Protein AF-A0A354MCH1-F1 (afdb_monomer_lite)

Radius of gyration: 25.33 Å; chains: 1; bounding box: 54×39×73 Å

Sequence (117 aa):
MHFLGVFMSKIFKLFIIFFILVFIISIFFIPTLPYLDTQMNFSQIDLTSEFLWPTPEYTGINSYFGKRVSPTAGASSFHKGIDIAAPEGTKILAITNGKITFTGFLGGGRLYHYFIL

pLDDT: mean 79.05, std 14.89, range [43.56, 95.25]

Structure (mmCIF, N/CA/C/O backbone):
data_AF-A0A354MCH1-F1
#
_entry.id   AF-A0A354MCH1-F1
#
loop_
_atom_site.group_PDB
_atom_site.id
_atom_site.type_symbol
_atom_site.label_atom_id
_atom_site.label_alt_id
_atom_site.label_comp_id
_atom_site.label_asym_id
_atom_site.label_entity_id
_atom_site.label_seq_id
_atom_site.pdbx_PDB_ins_code
_atom_site.Cartn_x
_atom_site.Cartn_y
_atom_site.Cartn_z
_atom_site.occupancy
_atom_site.B_iso_or_equiv
_atom_site.auth_seq_id
_atom_site.auth_comp_id
_atom_site.auth_asym_id
_atom_site.auth_atom_id
_atom_site.pdbx_PDB_model_num
ATOM 1 N N . MET A 1 1 ? -34.297 -16.973 52.388 1.00 65.75 1 MET A N 1
ATOM 2 C CA . MET A 1 1 ? -34.358 -15.749 51.549 1.00 65.75 1 MET A CA 1
ATOM 3 C C . MET A 1 1 ? -33.062 -14.929 51.546 1.00 65.75 1 MET A C 1
ATOM 5 O O . M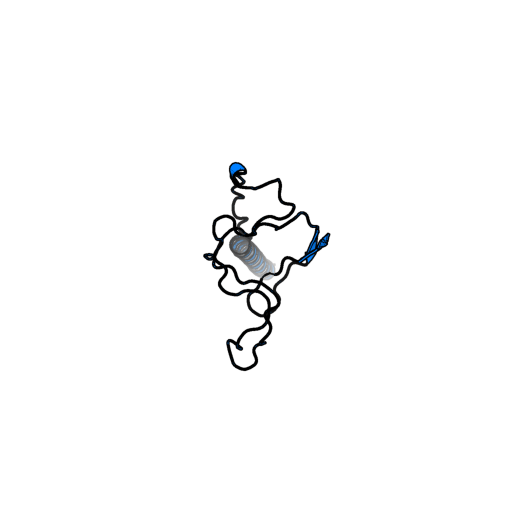ET A 1 1 ? -32.628 -14.558 50.467 1.00 65.75 1 MET A O 1
ATOM 9 N N . HIS A 1 2 ? -32.395 -14.698 52.686 1.00 78.88 2 HIS A N 1
ATOM 10 C CA . HIS A 1 2 ? -31.184 -13.854 52.772 1.00 78.88 2 HIS A CA 1
ATOM 11 C C . HIS A 1 2 ? -29.988 -14.323 51.905 1.00 78.88 2 HIS A C 1
ATOM 13 O O . HIS A 1 2 ? -29.364 -13.522 51.217 1.00 78.88 2 HIS A O 1
ATOM 19 N N . PHE A 1 3 ? -29.707 -15.631 51.864 1.00 79.94 3 PHE A N 1
ATOM 20 C CA . PHE A 1 3 ? -28.586 -16.193 51.092 1.00 79.94 3 PHE A CA 1
ATOM 21 C C . PHE A 1 3 ? -28.731 -15.998 49.571 1.00 79.94 3 PHE A C 1
ATOM 23 O O . PHE A 1 3 ? -27.777 -15.623 48.892 1.00 79.94 3 PHE A O 1
ATOM 30 N N . LEU A 1 4 ? -29.947 -16.185 49.047 1.00 80.00 4 LEU A N 1
ATOM 31 C CA . LEU A 1 4 ? -30.241 -16.028 47.622 1.00 80.00 4 LEU A CA 1
ATOM 32 C C . LEU A 1 4 ? -30.096 -14.563 47.179 1.00 80.00 4 LEU A C 1
ATOM 34 O O . LEU A 1 4 ? -29.532 -14.299 46.123 1.00 80.00 4 LEU A O 1
ATOM 38 N N . GLY A 1 5 ? -30.525 -13.608 48.012 1.00 80.62 5 GLY A N 1
ATOM 39 C CA . GLY A 1 5 ? -30.368 -12.176 47.731 1.00 80.62 5 GLY A CA 1
ATOM 40 C C . GLY A 1 5 ? -28.901 -11.739 47.655 1.00 80.62 5 GLY A C 1
ATOM 41 O O . GLY A 1 5 ? -28.505 -11.037 46.725 1.00 80.62 5 GLY A O 1
ATOM 42 N N . VAL A 1 6 ? -28.063 -12.218 48.580 1.00 83.94 6 VAL A N 1
ATOM 43 C CA . VAL A 1 6 ? -26.618 -11.929 48.568 1.00 83.94 6 VAL A CA 1
ATOM 44 C C . VAL A 1 6 ? -25.945 -12.540 47.336 1.00 83.94 6 VAL A C 1
ATOM 46 O O . VAL A 1 6 ? -25.138 -11.872 46.688 1.00 83.94 6 VAL A O 1
ATOM 49 N N . PHE A 1 7 ? -26.299 -13.774 46.973 1.00 85.00 7 PHE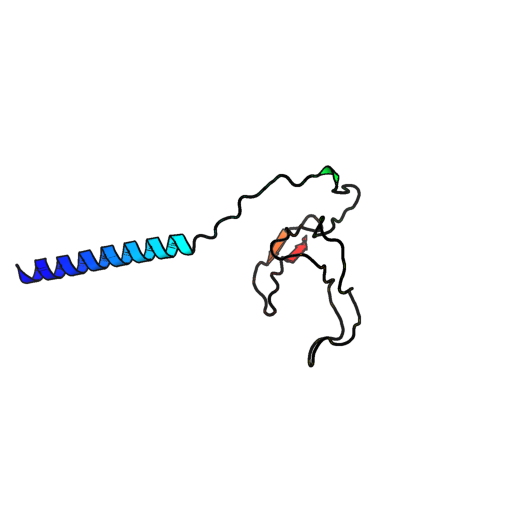 A N 1
ATOM 50 C CA . PHE A 1 7 ? -25.782 -14.444 45.779 1.00 85.00 7 PHE A CA 1
ATOM 51 C C . PHE A 1 7 ? -26.141 -13.691 44.488 1.00 85.00 7 PHE A C 1
ATOM 53 O O . PHE A 1 7 ? -25.252 -13.362 43.700 1.00 85.00 7 PHE A O 1
ATOM 60 N N . MET A 1 8 ? -27.413 -13.315 44.320 1.00 84.31 8 MET A N 1
ATOM 61 C CA . MET A 1 8 ? -27.876 -12.558 43.151 1.00 84.31 8 MET A CA 1
ATOM 62 C C . MET A 1 8 ? -27.214 -11.176 43.050 1.00 84.31 8 MET A C 1
ATOM 64 O O . MET A 1 8 ? -26.855 -10.741 41.957 1.00 84.31 8 MET A O 1
ATOM 68 N N . SER A 1 9 ? -26.946 -10.513 44.182 1.00 86.00 9 SER A N 1
ATOM 69 C CA . SER A 1 9 ? -26.236 -9.225 44.198 1.00 86.00 9 SER A CA 1
ATOM 70 C C . SER A 1 9 ? -24.783 -9.323 43.707 1.00 86.00 9 SER A C 1
ATOM 72 O O . SER A 1 9 ? -24.281 -8.403 43.059 1.00 86.00 9 SER A O 1
ATOM 74 N N . LYS A 1 10 ? -24.103 -10.448 43.978 1.00 88.31 10 LYS A N 1
ATOM 75 C CA . LYS A 1 10 ? -22.732 -10.697 43.505 1.00 88.31 10 LYS A CA 1
ATOM 76 C C . LYS A 1 10 ? -22.708 -10.948 42.001 1.00 88.31 10 LYS A C 1
ATOM 78 O O . LYS A 1 10 ? -21.848 -10.407 41.314 1.00 88.31 10 LYS A O 1
ATOM 83 N N . ILE A 1 11 ? -23.679 -11.706 41.497 1.00 89.94 11 ILE A N 1
ATOM 84 C CA . ILE A 1 11 ? -23.847 -11.975 40.063 1.00 89.94 11 ILE A CA 1
ATOM 85 C C . ILE A 1 11 ? -24.131 -10.685 39.298 1.00 89.94 11 ILE A C 1
ATOM 87 O O . ILE A 1 11 ? -23.480 -10.416 38.294 1.00 89.94 11 ILE A O 1
ATOM 91 N N . PHE A 1 12 ? -25.031 -9.841 39.801 1.00 91.50 12 PHE A N 1
ATOM 92 C CA . PHE A 1 12 ? -25.348 -8.564 39.164 1.00 91.50 12 PHE A CA 1
ATOM 93 C C . PHE A 1 12 ? -24.125 -7.635 39.065 1.00 91.50 12 PHE A C 1
ATOM 95 O O . PHE A 1 12 ? -23.868 -7.052 38.014 1.00 91.50 12 PHE A O 1
ATOM 102 N N . LYS A 1 13 ? -23.310 -7.556 40.127 1.00 91.69 13 LYS A N 1
ATOM 103 C CA . LYS A 1 13 ? -22.044 -6.803 40.103 1.00 91.69 13 LYS A CA 1
ATOM 104 C C . LYS A 1 13 ? -21.046 -7.374 39.094 1.00 91.69 13 LYS A C 1
ATOM 106 O O . LYS A 1 13 ? -20.387 -6.602 38.405 1.00 91.69 13 LYS A O 1
ATOM 111 N N . LEU A 1 14 ? -20.960 -8.699 38.978 1.00 90.69 14 LEU A N 1
ATOM 112 C CA . LEU A 1 14 ? -20.099 -9.357 37.995 1.00 90.69 14 LEU A CA 1
ATOM 113 C C . LEU A 1 14 ? -20.530 -9.034 36.556 1.00 90.69 14 LEU A C 1
ATOM 115 O O . LEU A 1 14 ? -19.680 -8.729 35.724 1.00 90.69 14 LEU A O 1
ATOM 119 N N . PHE A 1 15 ? -21.839 -9.022 36.284 1.00 94.19 15 PHE A N 1
ATOM 120 C CA . PHE A 1 15 ? -22.378 -8.600 34.989 1.00 94.19 15 PHE A CA 1
ATOM 121 C C . PHE A 1 15 ? -22.023 -7.146 34.664 1.00 94.19 15 PHE A C 1
ATOM 123 O O . PHE A 1 15 ? -21.552 -6.874 33.563 1.00 94.19 15 PHE A O 1
ATOM 130 N N . ILE A 1 16 ? -22.178 -6.221 35.617 1.00 94.19 16 ILE A N 1
ATOM 131 C CA . ILE A 1 16 ? -21.801 -4.813 35.412 1.00 94.19 16 ILE A CA 1
ATOM 132 C C . ILE A 1 16 ? -20.309 -4.682 35.079 1.00 94.19 16 ILE A C 1
ATOM 134 O O . ILE A 1 16 ? -19.956 -3.993 34.125 1.00 94.19 16 ILE A O 1
ATOM 138 N N . ILE A 1 17 ? -19.437 -5.368 35.823 1.00 93.81 17 ILE A N 1
ATOM 139 C CA . ILE A 1 17 ? -17.987 -5.339 35.580 1.00 93.81 17 ILE A CA 1
ATOM 140 C C . ILE A 1 17 ? -17.656 -5.881 34.183 1.00 93.81 17 ILE A C 1
ATOM 142 O O . ILE A 1 17 ? -16.852 -5.282 33.472 1.00 93.81 17 ILE A O 1
ATOM 146 N N . PHE A 1 18 ? -18.304 -6.971 33.763 1.00 95.25 18 PHE A N 1
ATOM 147 C CA . PHE A 1 18 ? -18.129 -7.541 32.428 1.00 95.25 18 PHE A CA 1
ATOM 148 C C . PHE A 1 18 ? -18.531 -6.557 31.318 1.00 95.25 18 PHE A C 1
ATOM 150 O O . PHE A 1 18 ? -17.763 -6.348 30.381 1.00 95.25 18 PHE A O 1
ATOM 157 N N . PHE A 1 19 ? -19.684 -5.893 31.443 1.00 93.56 19 PHE A N 1
ATOM 158 C CA . PHE A 1 19 ? -20.128 -4.897 30.460 1.00 93.56 19 PHE A CA 1
ATOM 159 C C . PHE A 1 19 ? -19.194 -3.683 30.381 1.00 93.56 19 PHE A C 1
ATOM 161 O O . PHE A 1 19 ? -18.892 -3.220 29.281 1.00 93.56 19 PHE A O 1
ATOM 168 N N . ILE A 1 20 ? -18.688 -3.199 31.521 1.00 94.00 20 ILE A N 1
ATOM 169 C CA . ILE A 1 20 ? -17.700 -2.110 31.559 1.00 94.00 20 ILE A CA 1
ATOM 170 C C . ILE A 1 20 ? -16.408 -2.532 30.848 1.00 94.00 20 ILE A C 1
ATOM 172 O O . ILE A 1 20 ? -15.876 -1.769 30.045 1.00 94.00 20 ILE A O 1
ATOM 176 N N . LEU A 1 21 ? -15.928 -3.756 31.088 1.00 93.19 21 LEU A N 1
ATOM 177 C CA . LEU A 1 21 ? -14.728 -4.287 30.440 1.00 93.19 21 LEU A CA 1
ATOM 178 C C . LEU A 1 21 ? -14.895 -4.357 28.913 1.00 93.19 21 LEU A C 1
ATOM 180 O O . LEU A 1 21 ? -14.022 -3.896 28.180 1.00 93.19 21 LEU A O 1
ATOM 184 N N . VAL A 1 22 ? -16.026 -4.883 28.432 1.00 91.62 22 VAL A N 1
ATOM 185 C CA . VAL A 1 22 ? -16.333 -4.973 26.993 1.00 91.62 22 VAL A CA 1
ATOM 186 C C . VAL A 1 22 ? -16.387 -3.585 26.354 1.00 91.62 22 VAL A C 1
ATOM 188 O O . VAL A 1 22 ? -15.836 -3.389 25.271 1.00 91.62 22 VAL A O 1
ATOM 191 N N . PHE A 1 23 ? -16.999 -2.608 27.026 1.00 89.38 23 PHE A N 1
ATOM 192 C CA . PHE A 1 23 ? -17.067 -1.232 26.538 1.00 89.38 23 PHE A CA 1
ATOM 193 C C . PHE A 1 23 ? -15.679 -0.581 26.440 1.00 89.38 23 PHE A C 1
ATOM 195 O O . PHE A 1 23 ? -15.351 0.014 25.416 1.00 89.38 23 PHE A O 1
ATOM 202 N N . ILE A 1 24 ? -14.831 -0.759 27.459 1.00 88.81 24 ILE A N 1
ATOM 203 C CA . ILE A 1 24 ? -13.452 -0.247 27.464 1.00 88.81 24 ILE A CA 1
ATOM 204 C C . ILE A 1 24 ? -12.633 -0.877 26.333 1.00 88.81 24 ILE A C 1
ATOM 206 O O . ILE A 1 24 ? -11.984 -0.156 25.580 1.00 88.81 24 ILE A O 1
ATOM 210 N N . ILE A 1 25 ? -12.692 -2.204 26.174 1.00 86.75 25 ILE A N 1
ATOM 211 C CA . ILE A 1 25 ? -12.003 -2.905 25.080 1.00 86.75 25 ILE A CA 1
ATOM 212 C C . ILE A 1 25 ? -12.502 -2.378 23.734 1.00 86.75 25 ILE A C 1
ATOM 214 O O . ILE A 1 25 ? -11.698 -2.088 22.857 1.00 86.75 25 ILE A O 1
ATOM 218 N N . SER A 1 26 ? -13.809 -2.167 23.587 1.00 83.38 26 SER A N 1
ATOM 219 C CA . SER A 1 26 ? -14.370 -1.628 22.349 1.00 83.38 26 SER A CA 1
ATOM 220 C C . SER A 1 26 ? -13.777 -0.259 22.010 1.00 83.38 26 SER A C 1
ATOM 222 O O . SER A 1 26 ? -13.387 -0.063 20.871 1.00 83.38 26 SER A O 1
ATOM 224 N N . ILE A 1 27 ? -13.596 0.650 22.977 1.00 82.62 27 ILE A N 1
ATOM 225 C CA . ILE A 1 27 ? -12.989 1.974 22.734 1.00 82.62 27 ILE A CA 1
ATOM 226 C C . ILE A 1 27 ? -11.561 1.871 22.177 1.00 82.62 27 ILE A C 1
ATOM 228 O O . ILE A 1 27 ? -11.210 2.619 21.269 1.00 82.62 27 ILE A O 1
ATOM 232 N N . PHE A 1 28 ? -10.751 0.937 22.681 1.00 76.75 28 PHE A N 1
ATOM 233 C CA . PHE A 1 28 ? -9.370 0.748 22.215 1.00 76.75 28 PHE A CA 1
ATOM 234 C C . PHE A 1 28 ? -9.257 -0.000 20.880 1.00 76.75 28 PHE A C 1
ATOM 236 O O . PHE A 1 28 ? -8.202 0.038 20.253 1.00 76.75 28 PHE A O 1
ATOM 243 N N . PHE A 1 29 ? -10.327 -0.672 20.447 1.00 71.88 29 PHE A N 1
ATOM 244 C CA . PHE A 1 29 ? -10.391 -1.415 19.187 1.00 71.88 29 PHE A CA 1
ATOM 245 C C . PHE A 1 29 ? -11.326 -0.780 18.151 1.00 71.88 29 PHE A C 1
ATOM 247 O O . PHE A 1 29 ? -11.465 -1.329 17.057 1.00 71.88 29 PHE A O 1
ATOM 254 N N . ILE A 1 30 ? -11.947 0.372 18.441 1.00 70.19 30 ILE A N 1
ATOM 255 C CA . ILE A 1 30 ? -12.577 1.177 17.394 1.00 70.19 30 ILE A CA 1
ATOM 256 C C . ILE A 1 30 ? -11.437 1.610 16.470 1.00 70.19 30 ILE A C 1
ATOM 258 O O . ILE A 1 30 ? -10.540 2.324 16.926 1.00 70.19 30 ILE A O 1
ATOM 262 N N . PRO A 1 31 ? -11.435 1.199 15.189 1.00 66.56 31 PRO A N 1
ATOM 263 C CA . PRO A 1 31 ? -10.500 1.759 14.238 1.00 66.56 31 PRO A CA 1
ATOM 264 C C . PRO A 1 31 ? -10.779 3.257 14.219 1.00 66.56 31 PRO A C 1
ATOM 266 O O . PRO A 1 31 ? -11.865 3.691 13.829 1.00 66.56 31 PRO A O 1
ATOM 269 N N . THR A 1 32 ? -9.826 4.051 14.702 1.00 62.94 32 THR A N 1
ATOM 270 C CA . THR A 1 32 ? -9.859 5.492 14.503 1.00 62.94 32 THR A CA 1
ATOM 271 C C . THR A 1 32 ? -9.834 5.677 12.997 1.00 62.94 32 THR A C 1
ATOM 273 O O . THR A 1 32 ? -8.782 5.506 12.385 1.00 62.94 32 THR A O 1
ATOM 276 N N . LEU A 1 33 ? -10.995 5.917 12.383 1.00 55.50 33 LEU A N 1
ATOM 277 C CA . LEU A 1 33 ? -11.068 6.331 10.990 1.00 55.50 33 LEU A CA 1
ATOM 278 C C . LEU A 1 33 ? -10.172 7.566 10.900 1.00 55.50 33 LEU A C 1
ATOM 280 O O . LEU A 1 33 ? -10.505 8.574 11.534 1.00 55.50 33 LEU A O 1
ATOM 284 N N . PRO A 1 34 ? -9.014 7.502 10.220 1.00 57.25 34 PRO A N 1
ATOM 285 C CA . PRO A 1 34 ? -8.223 8.697 10.047 1.00 57.25 34 PRO A CA 1
ATOM 286 C C . PRO A 1 34 ? -9.116 9.669 9.288 1.00 57.25 34 PRO A C 1
ATOM 288 O O . PRO A 1 34 ? -9.683 9.329 8.2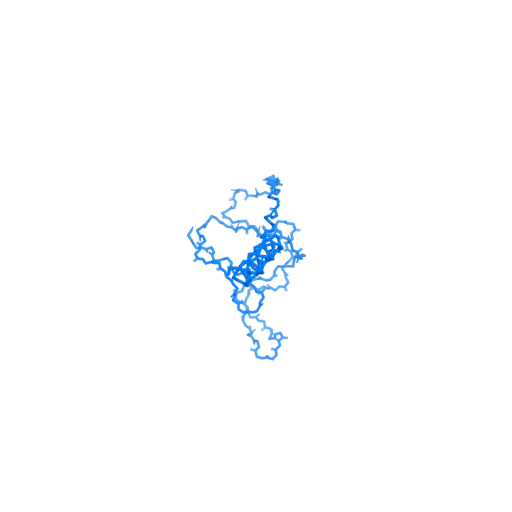48 1.00 57.25 34 PRO A O 1
ATOM 291 N N . TYR A 1 35 ? -9.306 10.843 9.884 1.00 51.94 35 TYR A N 1
ATOM 292 C CA . TYR A 1 35 ? -9.988 11.972 9.279 1.00 51.94 35 TYR A CA 1
ATOM 293 C C . TYR A 1 35 ? -9.518 12.094 7.828 1.00 51.94 35 TYR A C 1
ATOM 295 O O . TYR A 1 35 ? -8.329 12.286 7.560 1.00 51.94 35 TYR A O 1
ATOM 303 N N . LEU A 1 36 ? -10.450 11.878 6.899 1.00 48.50 36 LEU A N 1
ATOM 304 C CA . LEU A 1 36 ? -10.194 11.963 5.475 1.00 48.50 36 LEU A CA 1
ATOM 305 C C . LEU A 1 36 ? -9.904 13.431 5.173 1.00 48.50 36 LEU A C 1
ATOM 307 O O . LEU A 1 36 ? -10.817 14.234 4.996 1.00 48.50 36 LEU A O 1
ATOM 311 N N . ASP A 1 37 ? -8.627 13.798 5.151 1.00 50.62 37 ASP A N 1
ATOM 312 C CA . ASP A 1 37 ? -8.231 15.073 4.578 1.00 50.62 37 ASP A CA 1
ATOM 313 C C . ASP A 1 37 ? -8.442 14.981 3.064 1.00 50.62 37 ASP A C 1
ATOM 315 O O . ASP A 1 37 ? -7.620 14.438 2.316 1.00 50.62 37 ASP A O 1
ATOM 319 N N . THR A 1 38 ? -9.634 15.415 2.661 1.00 52.91 38 THR A N 1
ATOM 320 C CA . THR A 1 38 ? -10.160 15.388 1.294 1.00 52.91 38 THR A CA 1
ATOM 321 C C . THR A 1 38 ? -9.536 16.450 0.388 1.00 52.91 38 THR A C 1
ATOM 323 O O . THR A 1 38 ? -9.955 16.590 -0.756 1.00 52.91 38 THR A O 1
ATOM 326 N N . GLN A 1 39 ? -8.537 17.205 0.848 1.00 54.72 39 GLN A N 1
ATOM 327 C CA . GLN A 1 39 ? -7.861 18.207 0.026 1.00 54.72 39 GLN A CA 1
ATOM 328 C C . GLN A 1 39 ? -6.703 17.567 -0.753 1.00 54.72 39 GLN A C 1
ATOM 330 O O . GLN A 1 39 ? -5.530 17.873 -0.559 1.00 54.72 39 GLN A O 1
ATOM 335 N N . MET A 1 40 ? -7.034 16.646 -1.660 1.00 55.12 40 MET A N 1
ATOM 336 C CA . MET A 1 40 ? -6.106 16.279 -2.729 1.00 55.12 40 MET A CA 1
ATOM 337 C C . MET A 1 40 ? -6.022 17.464 -3.687 1.00 55.12 40 MET A C 1
ATOM 339 O O . MET A 1 40 ? -7.006 17.808 -4.342 1.00 55.12 40 MET A O 1
ATOM 343 N N . ASN A 1 41 ? -4.865 18.122 -3.735 1.00 54.09 41 ASN A N 1
ATOM 344 C CA . ASN A 1 41 ? -4.639 19.271 -4.602 1.00 54.09 41 ASN A CA 1
ATOM 345 C C . ASN A 1 41 ? -4.603 18.789 -6.065 1.00 54.09 41 ASN A C 1
ATOM 347 O O . ASN A 1 41 ? -3.585 18.322 -6.571 1.00 54.09 41 ASN A O 1
ATOM 351 N N . PHE A 1 42 ? -5.762 18.834 -6.724 1.00 61.12 42 PHE A N 1
ATOM 352 C CA . PHE A 1 42 ? -6.010 18.231 -8.041 1.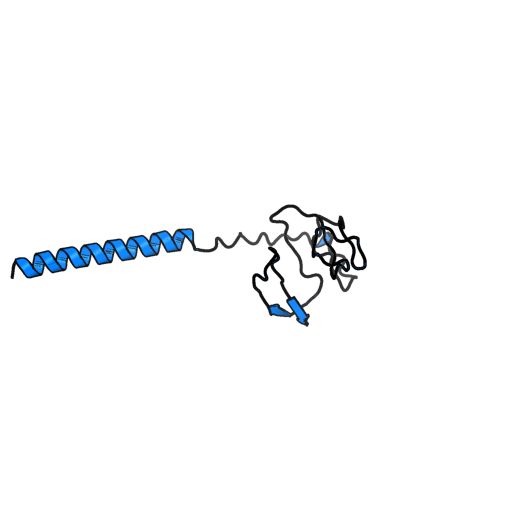00 61.12 42 PHE A CA 1
ATOM 353 C C . PHE A 1 42 ? -5.231 18.897 -9.188 1.00 61.12 42 PHE A C 1
ATOM 355 O O . PHE A 1 42 ? -5.227 18.396 -10.307 1.00 61.12 42 PHE A O 1
ATOM 362 N N . SER A 1 43 ? -4.553 20.013 -8.917 1.00 61.34 43 SER A N 1
ATOM 363 C CA . SER A 1 43 ? -3.766 20.784 -9.885 1.00 61.34 43 SER A CA 1
ATOM 364 C C . SER A 1 43 ? -2.516 20.064 -10.403 1.00 61.34 43 SER A C 1
ATOM 366 O O . SER A 1 43 ? -1.953 20.496 -11.404 1.00 61.34 43 SER A O 1
ATOM 368 N N . GLN A 1 44 ? -2.091 18.973 -9.755 1.00 58.03 44 GLN A N 1
ATOM 369 C CA . GLN A 1 44 ? -0.936 18.163 -10.167 1.00 58.03 44 GLN A CA 1
ATOM 370 C C . GLN A 1 44 ? -1.335 16.824 -10.815 1.00 58.03 44 GLN A C 1
ATOM 372 O O . GLN A 1 44 ? -0.477 16.067 -11.266 1.00 58.03 44 GLN A O 1
ATOM 377 N N . ILE A 1 45 ? -2.632 16.511 -10.858 1.00 59.84 45 ILE A N 1
ATOM 378 C CA . ILE A 1 45 ? -3.134 15.288 -11.481 1.00 59.84 45 ILE A CA 1
ATOM 379 C C . ILE A 1 45 ? -3.233 15.561 -12.980 1.00 59.84 45 ILE A C 1
ATOM 381 O O . ILE A 1 45 ? -4.096 16.313 -13.428 1.00 59.84 45 ILE A O 1
ATOM 385 N N . ASP A 1 46 ? -2.327 14.972 -13.754 1.00 59.72 46 ASP A N 1
ATOM 386 C CA . ASP A 1 46 ? -2.396 15.009 -15.210 1.00 59.72 46 ASP A CA 1
ATOM 387 C C . ASP A 1 46 ? -3.571 14.147 -15.699 1.00 59.72 46 ASP A C 1
ATOM 389 O O . ASP A 1 46 ? -3.442 12.950 -15.965 1.00 59.72 46 ASP A O 1
ATOM 393 N N . LEU A 1 47 ? -4.741 14.780 -15.796 1.00 60.16 47 LEU A N 1
ATOM 394 C CA . LEU A 1 47 ? -5.995 14.171 -16.250 1.00 60.16 47 LEU A CA 1
ATOM 395 C C . LEU A 1 47 ? -5.988 13.794 -17.738 1.00 60.16 47 LEU A C 1
ATOM 397 O O . LEU A 1 47 ? -6.978 13.251 -18.224 1.00 60.16 47 LEU A O 1
ATOM 401 N N . THR A 1 48 ? -4.910 14.092 -18.472 1.00 62.34 48 THR A N 1
ATOM 402 C CA . THR A 1 48 ? -4.751 13.641 -19.862 1.00 62.34 48 THR A CA 1
ATOM 403 C C . THR A 1 48 ? -4.222 12.211 -19.955 1.00 62.34 48 THR A C 1
ATOM 405 O O . THR A 1 48 ? -4.372 11.567 -20.993 1.00 62.34 48 THR A O 1
ATOM 408 N N . SER A 1 49 ? -3.651 11.692 -18.865 1.00 64.88 49 SER A N 1
ATOM 409 C CA . SER A 1 49 ? -3.194 10.311 -18.763 1.00 64.88 49 SER A CA 1
ATOM 410 C C . SER A 1 49 ? -4.299 9.407 -18.205 1.00 64.88 49 SER A C 1
ATOM 412 O O . SER A 1 49 ? -4.953 9.733 -17.217 1.00 64.88 49 SER A O 1
ATOM 414 N N . GLU A 1 50 ? -4.500 8.233 -18.809 1.00 75.50 50 GLU A N 1
ATOM 415 C CA . GLU A 1 50 ? -5.429 7.209 -18.287 1.00 75.50 50 GLU A CA 1
ATOM 416 C C . GLU A 1 50 ? -4.961 6.603 -16.946 1.00 75.50 50 GLU A C 1
ATOM 418 O O . GLU A 1 50 ? -5.709 5.864 -16.295 1.00 75.50 50 GLU A O 1
ATOM 423 N N . PHE A 1 51 ? -3.722 6.910 -16.535 1.00 82.38 51 PHE A N 1
ATOM 424 C CA . PHE A 1 51 ? -3.059 6.325 -15.379 1.00 82.38 51 PHE A CA 1
ATOM 425 C C . PHE A 1 51 ? -2.346 7.364 -14.516 1.00 82.38 51 PHE A C 1
ATOM 427 O O . PHE A 1 51 ? -1.499 8.115 -14.988 1.00 82.38 51 PHE A O 1
ATOM 434 N N . LEU A 1 52 ? -2.609 7.319 -13.215 1.00 86.19 52 LEU A N 1
ATOM 435 C CA . LEU A 1 52 ? -1.961 8.134 -12.199 1.00 86.19 52 LEU A CA 1
ATOM 436 C C . LEU A 1 52 ? -0.775 7.413 -11.566 1.00 86.19 52 LEU A C 1
ATOM 438 O O . LEU A 1 52 ? -0.760 6.191 -11.404 1.00 86.19 52 LEU A O 1
ATOM 442 N N . TRP A 1 53 ? 0.200 8.201 -11.121 1.00 88.56 53 TRP A N 1
ATOM 443 C CA . TRP A 1 53 ? 1.244 7.704 -10.239 1.00 88.56 53 TRP A CA 1
ATOM 444 C C . TRP A 1 53 ? 0.665 7.441 -8.832 1.00 88.56 53 TRP A C 1
ATOM 446 O O . TRP A 1 53 ? 0.003 8.323 -8.279 1.00 88.56 53 TRP A O 1
ATOM 456 N N . PRO A 1 54 ? 0.897 6.262 -8.219 1.00 88.44 54 PRO A N 1
ATOM 457 C CA . PRO A 1 54 ? 0.198 5.858 -6.994 1.00 88.44 54 PRO A CA 1
ATOM 458 C C . PRO A 1 54 ? 0.629 6.633 -5.740 1.00 88.44 54 PRO A C 1
ATOM 460 O O . PRO A 1 54 ? -0.085 6.613 -4.743 1.00 88.44 54 PRO A O 1
ATOM 463 N N . THR A 1 55 ? 1.776 7.316 -5.762 1.00 90.75 55 THR A N 1
ATOM 464 C CA . THR A 1 55 ? 2.298 8.108 -4.635 1.00 90.75 55 THR A CA 1
ATOM 465 C C . THR A 1 55 ? 2.752 9.487 -5.129 1.00 90.75 55 THR A C 1
ATOM 467 O O . THR A 1 55 ? 3.940 9.673 -5.382 1.00 90.75 55 THR A O 1
ATOM 470 N N . PRO A 1 56 ? 1.848 10.468 -5.319 1.00 85.50 56 PRO A N 1
ATOM 471 C CA . PRO A 1 56 ? 2.154 11.731 -6.013 1.00 85.50 56 PRO A CA 1
ATOM 472 C C . PRO A 1 56 ? 3.356 12.514 -5.470 1.00 85.50 56 PRO A C 1
ATOM 474 O O . PRO A 1 56 ? 4.061 13.169 -6.232 1.00 85.50 56 PRO A O 1
ATOM 477 N N . GLU A 1 57 ? 3.602 12.427 -4.164 1.00 89.31 57 GLU A N 1
ATOM 478 C CA . GLU A 1 57 ? 4.709 13.112 -3.484 1.00 89.31 57 GLU A CA 1
ATOM 479 C C . GLU A 1 57 ? 6.037 12.331 -3.551 1.00 89.31 57 GLU A C 1
ATOM 481 O O . GLU A 1 57 ? 7.092 12.872 -3.225 1.00 89.31 57 GLU A O 1
ATOM 486 N N . TYR A 1 58 ? 6.010 11.066 -3.990 1.00 90.75 58 TYR A N 1
ATOM 487 C CA . TYR A 1 58 ? 7.153 10.151 -3.980 1.00 90.75 58 TYR A CA 1
ATOM 488 C C . TYR A 1 58 ? 7.247 9.362 -5.289 1.00 90.75 58 TYR A C 1
ATOM 490 O O . TYR A 1 58 ? 6.508 8.406 -5.524 1.00 90.75 58 TYR A O 1
ATOM 498 N N . THR A 1 59 ? 8.193 9.732 -6.148 1.00 89.56 59 THR A N 1
ATOM 499 C CA . THR A 1 59 ? 8.359 9.141 -7.490 1.00 89.56 59 THR A CA 1
ATOM 500 C C . THR A 1 59 ? 9.589 8.240 -7.625 1.00 89.56 59 THR A C 1
ATOM 502 O O . THR A 1 59 ? 9.819 7.654 -8.680 1.00 89.56 59 THR A O 1
ATOM 505 N N . GLY A 1 60 ? 10.380 8.088 -6.557 1.00 91.50 60 GLY A N 1
ATOM 506 C CA . GLY A 1 60 ? 11.597 7.278 -6.556 1.00 91.50 60 GLY A CA 1
ATOM 507 C C . GLY A 1 60 ? 11.311 5.777 -6.630 1.00 91.50 60 GLY A C 1
ATOM 508 O O . GLY A 1 60 ? 10.783 5.191 -5.684 1.00 91.50 60 GLY A O 1
ATOM 509 N N . ILE A 1 61 ? 11.703 5.143 -7.737 1.00 92.38 61 ILE A N 1
ATOM 510 C CA . ILE A 1 61 ? 11.653 3.686 -7.904 1.00 92.38 61 ILE A CA 1
ATOM 511 C C . ILE A 1 61 ? 12.951 3.077 -7.365 1.00 92.38 61 ILE A C 1
ATOM 513 O O . ILE A 1 61 ? 14.028 3.315 -7.911 1.00 92.38 61 ILE A O 1
ATOM 517 N N . ASN A 1 62 ? 12.844 2.240 -6.333 1.00 87.88 62 ASN A N 1
ATOM 518 C CA . ASN A 1 62 ? 13.980 1.508 -5.763 1.00 87.88 62 ASN A CA 1
ATOM 519 C C . ASN A 1 62 ? 14.248 0.190 -6.494 1.00 87.88 62 ASN A C 1
ATOM 521 O O . ASN A 1 62 ? 15.389 -0.266 -6.575 1.00 87.88 62 ASN A O 1
ATOM 525 N N . SER A 1 63 ? 13.194 -0.449 -7.006 1.00 87.56 63 SER A N 1
ATOM 526 C CA . SER A 1 63 ? 13.318 -1.690 -7.763 1.00 87.56 63 SER A CA 1
ATOM 527 C C . SER A 1 63 ? 12.304 -1.740 -8.892 1.00 87.56 63 SER A C 1
ATOM 529 O O . SER A 1 63 ? 11.101 -1.605 -8.670 1.00 87.56 63 SER A O 1
ATOM 531 N N . TYR A 1 64 ? 12.804 -1.954 -10.104 1.00 93.31 64 TYR A N 1
ATOM 532 C CA . TYR A 1 64 ? 11.990 -2.094 -11.303 1.00 93.31 64 TYR A CA 1
ATOM 533 C C . TYR A 1 64 ? 11.421 -3.512 -11.436 1.00 93.31 64 TYR A C 1
ATOM 535 O O . TYR A 1 64 ? 11.882 -4.464 -10.797 1.00 93.31 64 TYR A O 1
ATOM 543 N N . PHE A 1 65 ? 10.426 -3.643 -12.309 1.00 93.69 65 PHE A N 1
ATOM 544 C CA . PHE A 1 65 ? 9.899 -4.928 -12.747 1.00 93.69 65 PHE A CA 1
ATOM 545 C C . PHE A 1 65 ? 10.958 -5.710 -13.534 1.00 93.69 65 PHE A C 1
ATOM 547 O O . PHE A 1 65 ? 11.680 -5.146 -14.357 1.00 93.69 65 PHE A O 1
ATOM 554 N N . GLY A 1 66 ? 11.001 -7.029 -13.337 1.00 94.62 66 GLY A N 1
ATOM 555 C CA . GLY A 1 66 ? 11.797 -7.938 -14.158 1.00 94.62 66 GLY A CA 1
ATOM 556 C C . GLY A 1 66 ? 12.896 -8.682 -13.404 1.00 94.62 66 GLY A C 1
ATOM 557 O O . GLY A 1 66 ? 12.808 -8.941 -12.202 1.00 94.62 66 GLY A O 1
ATOM 558 N N . LYS A 1 67 ? 13.922 -9.111 -14.147 1.00 94.56 67 LYS A N 1
ATOM 559 C CA . LYS A 1 67 ? 15.019 -9.921 -13.601 1.00 94.56 67 LYS A CA 1
ATOM 560 C C . LYS A 1 67 ? 15.898 -9.091 -12.667 1.00 94.56 67 LYS A C 1
ATOM 562 O O . LYS A 1 67 ? 16.290 -7.979 -13.002 1.00 94.56 67 LYS A O 1
ATOM 567 N N . ARG A 1 68 ? 16.264 -9.680 -11.531 1.00 91.88 68 ARG A N 1
ATOM 568 C CA . ARG A 1 68 ? 17.170 -9.106 -10.534 1.00 91.88 68 ARG A CA 1
ATOM 569 C C . ARG A 1 68 ? 17.964 -10.197 -9.821 1.00 91.88 68 ARG A C 1
ATOM 571 O O . ARG A 1 68 ? 17.595 -11.371 -9.839 1.00 91.88 68 ARG A O 1
ATOM 578 N N . VAL A 1 69 ? 19.037 -9.795 -9.148 1.00 92.50 69 VAL A N 1
ATOM 579 C CA . VAL A 1 69 ? 19.743 -10.669 -8.205 1.00 92.50 69 VAL A CA 1
ATOM 580 C C . VAL A 1 69 ? 18.813 -10.982 -7.031 1.00 92.50 69 VAL A C 1
ATOM 582 O O . VAL A 1 69 ? 18.076 -10.106 -6.571 1.00 92.50 69 VAL A O 1
ATOM 585 N N . SER A 1 70 ? 18.821 -12.235 -6.568 1.00 92.19 70 SER A N 1
ATOM 586 C CA . SER A 1 70 ? 18.022 -12.627 -5.407 1.00 92.19 70 SER A CA 1
ATOM 587 C C . SER A 1 70 ? 18.453 -11.812 -4.181 1.00 92.19 70 SER A C 1
ATOM 589 O O . SER A 1 70 ? 19.637 -11.833 -3.848 1.00 92.19 70 SER A O 1
ATOM 591 N N . PRO A 1 71 ? 17.535 -11.106 -3.497 1.00 89.44 71 PRO A N 1
ATOM 592 C CA . PRO A 1 71 ? 17.892 -10.234 -2.377 1.00 89.44 71 PRO A CA 1
ATOM 593 C C . PRO A 1 71 ? 18.330 -11.021 -1.136 1.00 89.44 71 PRO A C 1
ATOM 595 O O . PRO A 1 71 ? 19.088 -10.515 -0.318 1.00 89.44 71 PRO A O 1
ATOM 598 N N . THR A 1 72 ? 17.835 -12.251 -0.988 1.00 92.00 72 THR A N 1
ATOM 599 C CA . THR A 1 72 ? 18.111 -13.158 0.129 1.00 92.00 72 THR A CA 1
ATOM 600 C C . THR A 1 72 ? 18.071 -14.610 -0.357 1.00 92.00 72 THR A C 1
ATOM 602 O O . THR A 1 72 ? 17.619 -14.897 -1.472 1.00 92.00 72 THR A O 1
ATOM 605 N N . ALA A 1 73 ? 18.554 -15.552 0.455 1.00 93.44 73 ALA A N 1
ATOM 606 C CA . ALA A 1 73 ? 18.461 -16.975 0.135 1.00 93.44 73 ALA A CA 1
ATOM 607 C C . ALA A 1 73 ? 16.987 -17.415 0.023 1.00 93.44 73 ALA A C 1
ATOM 609 O O . ALA A 1 73 ? 16.175 -17.113 0.893 1.00 93.44 73 ALA A O 1
ATOM 610 N N . GLY A 1 74 ? 16.643 -18.112 -1.064 1.00 89.88 74 GLY A N 1
ATOM 611 C CA . GLY A 1 74 ? 15.281 -18.594 -1.333 1.00 89.88 74 GLY A CA 1
ATOM 612 C C . GLY A 1 74 ? 14.320 -17.562 -1.939 1.00 89.88 74 GLY A C 1
ATOM 613 O O . GLY A 1 74 ? 13.214 -17.931 -2.334 1.00 89.88 74 GLY A O 1
ATOM 614 N N . ALA A 1 75 ? 14.716 -16.291 -2.062 1.00 90.19 75 ALA A N 1
ATOM 615 C CA . ALA A 1 75 ? 13.901 -15.287 -2.739 1.00 90.19 75 ALA A CA 1
ATOM 616 C C . ALA A 1 75 ? 13.932 -15.444 -4.273 1.00 90.19 75 ALA A C 1
ATOM 618 O O . ALA A 1 75 ? 14.828 -16.050 -4.860 1.00 90.19 75 ALA A O 1
ATOM 619 N N . SER A 1 76 ? 12.918 -14.891 -4.943 1.00 91.00 76 SER A N 1
ATOM 620 C CA . SER A 1 76 ? 12.839 -14.92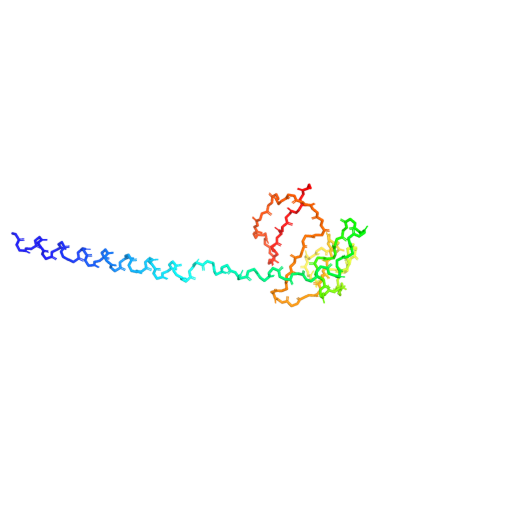1 -6.405 1.00 91.00 76 SER A CA 1
ATOM 621 C C . SER A 1 76 ? 13.797 -13.917 -7.052 1.00 91.00 76 SER A C 1
ATOM 623 O O . SER A 1 76 ? 13.885 -12.760 -6.630 1.00 91.00 76 SER A O 1
ATOM 625 N N . SER A 1 77 ? 14.425 -14.340 -8.150 1.00 93.56 77 SER A N 1
ATOM 626 C CA . SER A 1 77 ? 15.207 -13.502 -9.067 1.00 93.56 77 SER A CA 1
ATOM 627 C C . SER A 1 77 ? 14.354 -12.762 -10.105 1.00 93.56 77 SER A C 1
ATOM 629 O O . SER A 1 77 ? 14.893 -12.079 -10.974 1.00 93.56 77 SER A O 1
ATOM 631 N N . PHE A 1 78 ? 13.024 -12.869 -10.042 1.00 94.06 78 PHE A N 1
ATOM 632 C CA . PHE A 1 78 ? 12.118 -12.128 -10.916 1.00 94.06 78 PHE A CA 1
ATOM 633 C C . PHE A 1 78 ? 11.108 -11.323 -10.093 1.00 94.06 78 PHE A C 1
ATOM 635 O O . PHE A 1 78 ? 10.264 -11.877 -9.388 1.00 94.06 78 PHE A O 1
ATOM 642 N N . HIS A 1 79 ? 11.200 -9.999 -10.179 1.00 92.94 79 HIS A N 1
ATOM 643 C CA . HIS A 1 79 ? 10.322 -9.064 -9.494 1.00 92.94 79 HIS A CA 1
ATOM 644 C C . HIS A 1 79 ? 9.066 -8.802 -10.331 1.00 92.94 79 HIS A C 1
ATOM 646 O O . HIS A 1 79 ? 9.145 -8.274 -11.437 1.00 92.94 79 HIS A O 1
ATOM 652 N N . LYS A 1 80 ? 7.898 -9.188 -9.805 1.00 90.50 80 LYS A N 1
ATOM 653 C CA . LYS A 1 80 ? 6.597 -9.061 -10.487 1.00 90.50 80 LYS A CA 1
ATOM 654 C C . LYS A 1 80 ? 5.887 -7.725 -10.215 1.00 90.50 80 LYS A C 1
ATOM 656 O O . LYS A 1 80 ? 4.676 -7.640 -10.376 1.00 90.50 80 LYS A O 1
ATOM 661 N N . GLY A 1 81 ? 6.623 -6.708 -9.781 1.00 89.81 81 GLY A N 1
ATOM 662 C CA . GLY A 1 81 ? 6.094 -5.386 -9.466 1.00 89.81 81 GLY A CA 1
ATOM 663 C C . GLY A 1 81 ? 7.185 -4.325 -9.527 1.00 89.81 81 GLY A C 1
ATOM 664 O O . GLY A 1 81 ? 8.296 -4.602 -9.978 1.00 89.81 81 GLY A O 1
ATOM 665 N N . ILE A 1 82 ? 6.853 -3.122 -9.072 1.00 90.44 82 ILE A N 1
ATOM 666 C CA . ILE A 1 82 ? 7.813 -2.053 -8.799 1.00 90.44 82 ILE A CA 1
ATOM 667 C C . ILE A 1 82 ? 7.761 -1.729 -7.306 1.00 90.44 82 ILE A C 1
ATOM 669 O O . ILE A 1 82 ? 6.688 -1.774 -6.706 1.00 90.44 82 ILE A O 1
ATOM 673 N N . ASP A 1 83 ? 8.907 -1.408 -6.713 1.00 91.06 83 ASP A N 1
ATOM 674 C CA . ASP A 1 83 ? 8.977 -0.926 -5.333 1.00 91.06 83 ASP A CA 1
ATOM 675 C C . ASP A 1 83 ? 9.265 0.584 -5.363 1.00 91.06 83 ASP A C 1
ATOM 677 O O . ASP A 1 83 ? 10.306 1.013 -5.874 1.00 91.06 83 ASP A O 1
ATOM 681 N N . ILE A 1 84 ? 8.338 1.381 -4.825 1.00 92.06 84 ILE A N 1
ATOM 682 C CA . ILE A 1 84 ? 8.431 2.845 -4.730 1.00 92.06 84 ILE A CA 1
ATOM 683 C C . ILE A 1 84 ? 8.770 3.213 -3.285 1.00 92.06 84 ILE A C 1
ATOM 685 O O . ILE A 1 84 ? 8.134 2.721 -2.352 1.00 92.06 84 ILE A O 1
ATOM 689 N N . ALA A 1 85 ? 9.782 4.056 -3.091 1.00 90.06 85 ALA A N 1
ATOM 690 C CA . ALA A 1 85 ? 10.181 4.503 -1.761 1.00 90.06 85 ALA A CA 1
ATOM 691 C C . ALA A 1 85 ? 9.225 5.582 -1.247 1.00 90.06 85 ALA A C 1
ATOM 693 O O . ALA A 1 85 ? 9.153 6.661 -1.828 1.00 90.06 85 ALA A O 1
ATOM 694 N N . ALA A 1 86 ? 8.545 5.317 -0.136 1.00 89.75 86 ALA A N 1
ATOM 695 C CA . ALA A 1 86 ? 7.729 6.301 0.560 1.00 89.75 86 ALA A CA 1
ATOM 696 C C . ALA A 1 86 ? 7.781 6.052 2.080 1.00 89.75 86 ALA A C 1
ATOM 698 O O . ALA A 1 86 ? 7.924 4.896 2.494 1.00 89.75 86 ALA A O 1
ATOM 699 N N . PRO A 1 87 ? 7.701 7.101 2.918 1.00 91.12 87 PRO A N 1
ATOM 700 C CA . PRO A 1 87 ? 7.537 6.955 4.359 1.00 91.12 87 PRO A CA 1
ATOM 701 C C . PRO A 1 87 ? 6.283 6.158 4.737 1.00 91.12 87 PRO A C 1
ATOM 703 O O . PRO A 1 87 ? 5.311 6.062 3.987 1.00 91.12 87 PRO A O 1
ATOM 706 N N . GLU A 1 88 ? 6.288 5.597 5.944 1.00 87.50 88 GLU A N 1
ATOM 707 C CA . GLU A 1 88 ? 5.087 4.987 6.506 1.00 87.50 88 GLU A CA 1
ATOM 708 C C . GLU A 1 88 ? 3.957 6.024 6.626 1.00 87.50 88 GLU A C 1
ATOM 710 O O . GLU A 1 88 ? 4.190 7.183 6.969 1.00 87.50 88 GLU A O 1
ATOM 715 N N . GLY A 1 89 ? 2.724 5.606 6.326 1.00 85.56 89 GLY A N 1
ATOM 716 C CA . GLY A 1 89 ? 1.548 6.479 6.359 1.00 85.56 89 GLY A CA 1
ATOM 717 C C . GLY A 1 89 ? 1.319 7.304 5.089 1.00 85.56 89 GLY A C 1
ATOM 718 O O . GLY A 1 89 ? 0.300 7.992 5.006 1.00 85.56 89 GLY A O 1
ATOM 719 N N . THR A 1 90 ? 2.197 7.222 4.080 1.00 86.62 90 THR A N 1
ATOM 720 C CA . THR A 1 90 ? 1.960 7.856 2.775 1.00 86.62 90 THR A CA 1
ATOM 721 C C . THR A 1 90 ? 0.650 7.363 2.153 1.00 86.62 90 THR A C 1
ATOM 723 O O . THR A 1 90 ? 0.392 6.159 2.069 1.00 86.62 90 THR A O 1
ATOM 726 N N . LYS A 1 91 ? -0.179 8.306 1.685 1.00 84.12 91 LYS A N 1
ATOM 727 C CA . LYS A 1 91 ? -1.417 8.001 0.956 1.00 84.12 91 LYS A CA 1
ATOM 728 C C . LYS A 1 91 ? -1.076 7.306 -0.368 1.00 84.12 91 LYS A C 1
ATOM 730 O O . LYS A 1 91 ? -0.277 7.818 -1.149 1.00 84.12 91 LYS A O 1
ATOM 735 N N . ILE A 1 92 ? -1.713 6.163 -0.622 1.00 86.12 92 ILE A N 1
ATOM 736 C CA . ILE A 1 92 ? -1.603 5.425 -1.885 1.00 86.12 92 ILE A CA 1
ATOM 737 C C . ILE A 1 92 ? -2.877 5.657 -2.691 1.00 86.12 92 ILE A C 1
ATOM 739 O O . ILE A 1 92 ? -3.984 5.443 -2.192 1.00 86.12 92 ILE A O 1
ATOM 743 N N . LEU A 1 93 ? -2.713 6.086 -3.937 1.00 86.31 93 LEU A N 1
ATOM 744 C CA . LEU A 1 93 ? -3.794 6.327 -4.878 1.00 86.31 93 LEU A CA 1
ATOM 745 C C . LEU A 1 93 ? -3.997 5.135 -5.806 1.00 86.31 93 LEU A C 1
ATOM 747 O O . LEU A 1 93 ? -3.052 4.436 -6.179 1.00 86.31 93 LEU A O 1
ATOM 751 N N . ALA A 1 94 ? -5.247 4.940 -6.218 1.00 85.94 94 ALA A N 1
ATOM 752 C CA . ALA A 1 94 ? -5.557 4.076 -7.342 1.00 85.94 94 ALA A CA 1
ATOM 753 C C . ALA A 1 94 ? -4.912 4.657 -8.606 1.00 85.94 94 ALA A C 1
ATOM 755 O O . ALA A 1 94 ? -5.099 5.834 -8.912 1.00 85.94 94 ALA A O 1
ATOM 756 N N . ILE A 1 95 ? -4.166 3.831 -9.342 1.00 87.12 95 ILE A N 1
ATOM 757 C CA . ILE A 1 95 ? -3.544 4.269 -10.597 1.00 87.12 95 ILE A CA 1
ATOM 758 C C . ILE A 1 95 ? -4.583 4.504 -11.694 1.00 87.12 95 ILE A C 1
ATOM 760 O O . ILE A 1 95 ? -4.312 5.220 -12.639 1.00 87.12 95 ILE A O 1
ATOM 764 N N . THR A 1 96 ? -5.762 3.894 -11.603 1.00 85.44 96 THR A N 1
ATOM 765 C CA . THR A 1 96 ? -6.855 4.066 -12.562 1.00 85.44 96 THR A CA 1
ATOM 766 C C . THR A 1 96 ? -8.184 3.715 -11.893 1.00 85.44 96 THR A C 1
ATOM 768 O O . THR A 1 96 ? -8.203 3.225 -10.756 1.00 85.44 96 THR A O 1
ATOM 771 N N . ASN A 1 97 ? -9.296 3.975 -12.579 1.00 82.31 97 ASN A N 1
ATOM 772 C CA . ASN A 1 97 ? -10.621 3.575 -12.114 1.00 82.31 97 ASN A CA 1
ATOM 773 C C . ASN A 1 97 ? -10.707 2.046 -12.027 1.00 82.31 97 ASN A C 1
ATOM 775 O O . ASN A 1 97 ? -10.134 1.337 -12.846 1.00 82.31 97 ASN A O 1
ATOM 779 N N . GLY A 1 98 ? -11.377 1.547 -10.993 1.00 81.81 98 GLY A N 1
ATOM 780 C CA . GLY A 1 98 ? -11.316 0.135 -10.650 1.00 81.81 98 GLY A CA 1
ATOM 781 C C . GLY A 1 98 ? -12.406 -0.282 -9.675 1.00 81.81 98 GLY A C 1
ATOM 782 O O . GLY A 1 98 ? -12.766 0.488 -8.779 1.00 81.81 98 GLY A O 1
ATOM 783 N N . LYS A 1 99 ? -12.860 -1.536 -9.748 1.00 83.81 99 LYS A N 1
ATOM 784 C CA . LYS A 1 99 ? -13.549 -2.187 -8.625 1.00 83.81 99 LYS A CA 1
ATOM 785 C C . LYS A 1 99 ? -12.547 -2.916 -7.722 1.00 83.81 99 LYS A C 1
ATOM 787 O O . LYS A 1 99 ? -11.691 -3.669 -8.183 1.00 83.81 99 LYS A O 1
ATOM 792 N N . ILE A 1 100 ? -12.682 -2.735 -6.407 1.00 82.94 100 ILE A N 1
ATOM 793 C CA . ILE A 1 100 ? -11.925 -3.519 -5.422 1.00 82.94 100 ILE A CA 1
ATOM 794 C C . ILE A 1 100 ? -12.494 -4.942 -5.398 1.00 82.94 100 ILE A C 1
ATOM 796 O O . ILE A 1 100 ? -13.672 -5.137 -5.089 1.00 82.94 100 ILE A O 1
ATOM 800 N N . THR A 1 101 ? -11.666 -5.937 -5.720 1.00 81.81 101 THR A N 1
ATOM 801 C CA . THR A 1 101 ? -12.066 -7.358 -5.724 1.00 81.81 101 THR A CA 1
ATOM 802 C C . THR A 1 101 ? -11.552 -8.138 -4.516 1.00 81.81 101 THR A C 1
ATOM 804 O O . THR A 1 101 ? -12.067 -9.216 -4.226 1.00 81.81 101 THR A O 1
ATOM 807 N N . PHE A 1 102 ? -10.578 -7.593 -3.783 1.00 79.38 102 PHE A N 1
ATOM 808 C CA . PHE A 1 102 ? -10.028 -8.201 -2.573 1.00 79.38 102 PHE A CA 1
ATOM 809 C C . PHE A 1 102 ? -9.377 -7.156 -1.663 1.00 79.38 102 PHE A C 1
ATOM 811 O O . PHE A 1 102 ? -8.691 -6.247 -2.140 1.00 79.38 102 PHE A O 1
ATOM 818 N N . THR A 1 103 ? -9.542 -7.350 -0.352 1.00 79.62 103 THR A N 1
ATOM 819 C CA . THR A 1 103 ? -8.798 -6.674 0.715 1.00 79.62 103 THR A CA 1
ATOM 820 C C . THR A 1 103 ? -8.359 -7.718 1.744 1.00 79.62 103 THR A C 1
ATOM 822 O O . THR A 1 103 ? -9.142 -8.575 2.153 1.00 79.62 103 THR A O 1
ATOM 825 N N . GLY A 1 104 ? 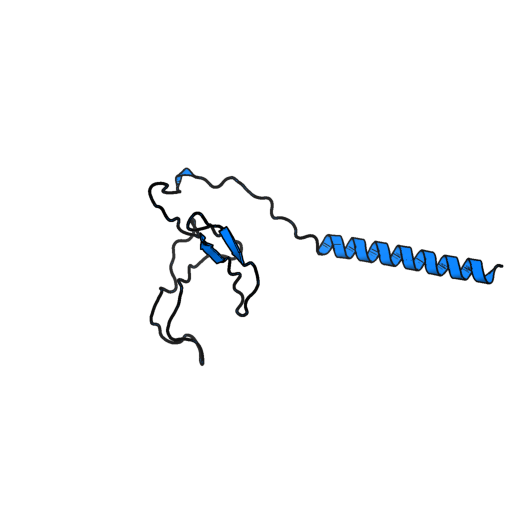-7.091 -7.692 2.154 1.00 75.31 104 GLY A N 1
ATOM 826 C CA . GLY A 1 104 ? -6.586 -8.643 3.141 1.00 75.31 104 GLY A CA 1
ATOM 827 C C . GLY A 1 104 ? -5.069 -8.645 3.272 1.00 75.31 104 GLY A C 1
ATOM 828 O O . GLY A 1 104 ? -4.347 -8.131 2.416 1.00 75.31 104 GLY A O 1
ATOM 829 N N . PHE A 1 105 ? -4.589 -9.250 4.356 1.00 75.44 105 PHE A N 1
ATOM 830 C CA . PHE A 1 105 ? -3.170 -9.500 4.573 1.00 75.44 105 PHE A CA 1
ATOM 831 C C . PHE A 1 105 ? -2.788 -10.836 3.943 1.00 75.44 105 PHE A C 1
ATOM 833 O O . PHE A 1 105 ? -3.263 -11.892 4.360 1.00 75.44 105 PHE A O 1
ATOM 840 N N . LEU A 1 106 ? -1.899 -10.793 2.957 1.00 63.28 106 LEU A N 1
ATOM 841 C CA . LEU A 1 106 ? -1.196 -11.972 2.468 1.00 63.28 106 LEU A CA 1
ATOM 842 C C . LEU A 1 106 ? 0.234 -11.883 3.017 1.00 63.28 106 LEU A C 1
ATOM 844 O O . LEU A 1 106 ? 0.810 -10.795 3.059 1.00 63.28 106 LEU A O 1
ATOM 848 N N . GLY A 1 107 ? 0.774 -12.995 3.527 1.00 62.16 107 GLY A N 1
ATOM 849 C CA . GLY A 1 107 ? 2.059 -13.023 4.237 1.00 62.16 107 GLY A CA 1
ATOM 850 C C . GLY A 1 107 ? 3.179 -12.244 3.528 1.00 62.16 107 GLY A C 1
ATOM 851 O O . GLY A 1 107 ? 3.246 -12.211 2.300 1.00 62.16 107 GLY A O 1
ATOM 852 N N . GLY A 1 108 ? 4.055 -11.604 4.313 1.00 61.28 108 GLY A N 1
ATOM 853 C CA . GLY A 1 108 ? 5.122 -10.722 3.814 1.00 61.28 108 GLY A CA 1
ATOM 854 C C . GLY A 1 108 ? 4.889 -9.219 4.027 1.00 61.28 108 GLY A C 1
ATOM 855 O O . GLY A 1 108 ? 5.620 -8.417 3.454 1.00 61.28 108 GLY A O 1
ATOM 856 N N . GLY A 1 109 ? 3.894 -8.827 4.835 1.00 54.22 109 GLY A N 1
ATOM 857 C CA . GLY A 1 109 ? 3.710 -7.435 5.279 1.00 54.22 109 GLY A CA 1
ATOM 858 C C . GLY A 1 109 ? 3.111 -6.488 4.235 1.00 54.22 109 GLY A C 1
ATOM 859 O O . GLY A 1 109 ? 3.229 -5.277 4.381 1.00 54.22 109 GLY A O 1
ATOM 860 N N . ARG A 1 110 ? 2.479 -7.014 3.178 1.00 56.34 110 ARG A N 1
ATOM 861 C CA . ARG A 1 110 ? 1.876 -6.208 2.108 1.00 56.34 110 ARG A CA 1
ATOM 862 C C . ARG A 1 110 ? 0.347 -6.278 2.182 1.00 56.34 110 ARG A C 1
ATOM 864 O O . ARG A 1 110 ? -0.231 -7.364 2.145 1.00 56.34 110 ARG A O 1
ATOM 871 N N . LEU A 1 111 ? -0.299 -5.116 2.268 1.00 52.19 111 LEU A N 1
ATOM 872 C CA . LEU A 1 111 ? -1.721 -4.960 1.965 1.00 52.19 111 LEU A CA 1
ATOM 873 C C . LEU A 1 111 ? -1.857 -4.910 0.442 1.00 52.19 111 LEU A C 1
ATOM 875 O O . LEU A 1 111 ? -1.396 -3.960 -0.187 1.00 52.19 111 LEU A O 1
ATOM 879 N N . TYR A 1 112 ? -2.458 -5.935 -0.158 1.00 54.72 112 TYR A N 1
ATOM 880 C CA . TYR A 1 112 ? -2.824 -5.881 -1.571 1.00 54.72 112 TYR A CA 1
ATOM 881 C C . TYR A 1 112 ? -4.251 -5.348 -1.684 1.00 54.72 112 TYR A C 1
ATOM 883 O O . TYR A 1 112 ? -5.189 -5.976 -1.194 1.00 54.72 112 TYR A O 1
ATOM 891 N N . HIS A 1 113 ? -4.414 -4.213 -2.359 1.00 50.12 113 HIS A N 1
ATOM 892 C CA . HIS A 1 113 ? -5.684 -3.855 -2.980 1.00 50.12 113 HIS A CA 1
ATOM 893 C C . HIS A 1 113 ? -5.632 -4.365 -4.418 1.00 50.12 113 HIS A C 1
ATOM 895 O O . HIS A 1 113 ? -4.866 -3.852 -5.234 1.00 50.12 113 HIS A O 1
ATOM 901 N N . TYR A 1 114 ? -6.406 -5.406 -4.728 1.00 51.16 114 TYR A N 1
ATOM 902 C CA . TYR A 1 114 ? -6.592 -5.808 -6.119 1.00 51.16 114 TYR A CA 1
ATOM 903 C C . TYR A 1 114 ? -7.587 -4.832 -6.752 1.00 51.16 114 TYR A C 1
ATOM 905 O O . TYR A 1 114 ? -8.785 -4.884 -6.464 1.00 51.16 114 TYR A O 1
ATOM 913 N N . PHE A 1 115 ? -7.076 -3.932 -7.590 1.00 50.56 115 PHE A N 1
ATOM 914 C CA . PHE A 1 115 ? -7.873 -3.164 -8.542 1.00 50.56 115 PHE A CA 1
ATOM 915 C C . PHE A 1 115 ? -8.117 -4.051 -9.761 1.00 50.56 115 PHE A C 1
ATOM 917 O O . PHE A 1 115 ? -7.161 -4.404 -10.452 1.00 50.56 115 PHE A O 1
ATOM 924 N N . ILE A 1 116 ? -9.364 -4.456 -10.009 1.00 47.78 116 ILE A N 1
ATOM 925 C CA . ILE A 1 116 ? -9.751 -5.077 -11.282 1.00 47.78 116 ILE A CA 1
ATOM 926 C C . ILE A 1 116 ? -11.118 -4.520 -11.712 1.00 47.78 116 ILE A C 1
ATOM 928 O O . ILE A 1 116 ? -12.088 -4.645 -10.963 1.00 47.78 116 ILE A O 1
ATOM 932 N N . LEU A 1 117 ? -11.145 -4.016 -12.956 1.00 43.56 117 LEU A N 1
ATOM 933 C CA . LEU A 1 117 ? -12.218 -3.411 -13.771 1.00 43.56 117 LEU A CA 1
ATOM 934 C C . LEU A 1 117 ? -12.256 -1.890 -13.772 1.00 43.56 117 LEU A C 1
ATOM 936 O O . LEU A 1 117 ? -12.905 -1.335 -12.858 1.00 43.56 117 LEU A O 1
#

Secondary structure (DSSP, 8-state):
-HHHHHHHHHHHHHHHHHHHHHHHHHHHHS-----------GGG--TTSS---SSTT---EEE-SEE---SSTT--SEESS-EE---TT-----SS--EEEEEEEETTTEEEEEEE-

Foldseek 3Di:
DVVVVVVVVVVVVVVVVVVVVVVVVVVVPPPPPPPPPVPPPCPQAPPVDQWDDFQSVFDDWPDDAAAADAPDPPRDRGHHHIDTDDDPPGGTDDGHDFDFPDFDDDPDPDTDGDGDD